Protein AF-A0A5M8ALA0-F1 (afdb_monomer_lite)

Sequence (100 aa):
MEKPVISPRRFVEMVNARLPSHPLYREGMHVYAVPRDAERPRSLVCVGPKGTVGVCTAIETIVRNEFDVEPDIPREWHHDIPPCAPNIRRAHLPAQARQS

Organism: NCBI:txid2608999

Secondary structure (DSSP, 8-state):
-PPPEE-HHHHHHHHHHHGGGSTT--TT-EEEEESTT-SS--EEEEESSTTHHHHHHHHHHHHHHH-EESSPPP--EEE---S-----------------

Structure (mmCIF, N/CA/C/O backbone):
data_AF-A0A5M8ALA0-F1
#
_entry.id   AF-A0A5M8ALA0-F1
#
loop_
_atom_site.group_PDB
_atom_site.id
_atom_site.type_symbol
_atom_site.label_atom_id
_atom_site.label_alt_id
_atom_site.label_comp_id
_atom_site.label_asym_id
_atom_site.label_entity_id
_atom_site.label_seq_id
_atom_site.pdbx_PDB_ins_code
_atom_site.Cartn_x
_atom_site.Cartn_y
_atom_site.Cartn_z
_atom_site.occupancy
_atom_site.B_iso_or_equiv
_atom_site.auth_seq_id
_atom_site.auth_comp_id
_atom_site.auth_asym_id
_atom_site.auth_atom_id
_atom_site.pdbx_PDB_model_num
ATOM 1 N N . MET A 1 1 ? -22.689 3.351 2.554 1.00 60.53 1 MET A N 1
ATOM 2 C CA . MET A 1 1 ? -22.231 2.078 3.144 1.00 60.53 1 MET A CA 1
ATOM 3 C C . MET A 1 1 ? -21.076 2.408 4.057 1.00 60.53 1 MET A C 1
ATOM 5 O O . MET A 1 1 ? -20.216 3.176 3.643 1.00 60.53 1 MET A O 1
ATOM 9 N N . GLU A 1 2 ? -21.110 1.909 5.286 1.00 80.06 2 GLU A N 1
ATOM 10 C CA . GLU A 1 2 ? -19.968 1.985 6.197 1.00 80.06 2 GLU A CA 1
ATOM 11 C C . GLU A 1 2 ? -18.843 1.118 5.623 1.00 80.06 2 GLU A C 1
ATOM 13 O O . GLU A 1 2 ? -19.110 0.017 5.128 1.00 80.06 2 GLU A O 1
ATOM 18 N N . LYS A 1 3 ? -17.614 1.640 5.582 1.00 86.62 3 LYS A N 1
ATOM 19 C CA . LYS A 1 3 ? -16.482 0.853 5.098 1.00 86.62 3 LYS A CA 1
ATOM 20 C C . LYS A 1 3 ? -16.086 -0.139 6.192 1.00 86.62 3 LYS A C 1
ATOM 22 O O . LYS A 1 3 ? -16.029 0.247 7.357 1.00 86.62 3 LYS A O 1
ATOM 27 N N . PRO A 1 4 ? -15.793 -1.400 5.850 1.00 91.38 4 PRO A N 1
ATOM 28 C CA . PRO A 1 4 ? -15.253 -2.343 6.818 1.00 91.38 4 PRO A CA 1
ATOM 29 C C . PRO A 1 4 ? -13.938 -1.820 7.413 1.00 91.38 4 PRO A C 1
ATOM 31 O O . PRO A 1 4 ? -13.008 -1.474 6.679 1.00 91.38 4 PRO A O 1
ATOM 34 N N . VAL A 1 5 ? -13.871 -1.790 8.746 1.00 92.06 5 VAL A N 1
ATOM 35 C CA . VAL A 1 5 ? -12.670 -1.404 9.495 1.00 92.06 5 VAL A CA 1
ATOM 36 C C . VAL A 1 5 ? -11.710 -2.589 9.570 1.00 92.06 5 VAL A C 1
ATOM 38 O O . VAL A 1 5 ? -12.102 -3.705 9.920 1.00 92.06 5 VAL A O 1
ATOM 41 N N . ILE A 1 6 ? -10.442 -2.357 9.239 1.00 93.19 6 ILE A N 1
ATOM 42 C CA . ILE A 1 6 ? -9.378 -3.361 9.258 1.00 93.19 6 ILE A CA 1
ATOM 43 C C . ILE A 1 6 ? -8.181 -2.890 10.079 1.00 93.19 6 ILE A C 1
ATOM 45 O O . ILE A 1 6 ? -7.889 -1.700 10.187 1.00 93.19 6 ILE A O 1
ATOM 49 N N . SER A 1 7 ? -7.444 -3.854 10.630 1.00 90.94 7 SER A N 1
ATOM 50 C CA . SER A 1 7 ? -6.206 -3.568 11.351 1.00 90.94 7 SER A CA 1
ATOM 51 C C . SER A 1 7 ? -5.078 -3.149 10.396 1.00 90.94 7 SER A C 1
ATOM 53 O O . SER A 1 7 ? -5.071 -3.553 9.227 1.00 90.94 7 SER A O 1
ATOM 55 N N . PRO A 1 8 ? -4.053 -2.425 10.882 1.00 90.06 8 PRO A N 1
ATOM 56 C CA . PRO A 1 8 ? -2.886 -2.048 10.087 1.00 90.06 8 PRO A CA 1
ATOM 57 C C . PRO A 1 8 ? -2.181 -3.233 9.425 1.00 90.06 8 PRO A C 1
ATOM 59 O O . PRO A 1 8 ? -1.769 -3.168 8.267 1.00 90.06 8 PRO A O 1
ATOM 62 N N . ARG A 1 9 ? -2.085 -4.355 10.144 1.00 89.06 9 ARG A N 1
ATOM 63 C CA . ARG A 1 9 ? -1.525 -5.597 9.608 1.00 89.06 9 ARG A CA 1
ATOM 64 C C . ARG A 1 9 ? -2.349 -6.101 8.428 1.00 89.06 9 ARG A C 1
ATOM 66 O O . ARG A 1 9 ? -1.787 -6.417 7.382 1.00 89.06 9 ARG A O 1
ATOM 73 N N . ARG A 1 10 ? -3.678 -6.124 8.573 1.00 91.19 10 ARG A N 1
ATOM 74 C CA . ARG A 1 10 ? -4.573 -6.566 7.505 1.00 91.19 10 ARG A CA 1
ATOM 75 C C . ARG A 1 10 ? -4.509 -5.637 6.298 1.00 91.19 10 ARG A C 1
ATOM 77 O O . ARG A 1 10 ? -4.497 -6.107 5.166 1.00 91.19 10 ARG A O 1
ATOM 84 N N . PHE A 1 11 ? -4.396 -4.335 6.535 1.00 91.44 11 PHE A N 1
ATOM 85 C CA . PHE A 1 11 ? -4.193 -3.347 5.485 1.00 91.44 11 PHE A CA 1
ATOM 86 C C . PHE A 1 11 ? -2.941 -3.651 4.646 1.00 91.44 11 PHE A C 1
ATOM 88 O O . PHE A 1 11 ? -3.029 -3.739 3.421 1.00 91.44 11 PHE A O 1
ATOM 95 N N . VAL A 1 12 ? -1.796 -3.902 5.290 1.00 90.75 12 VAL A N 1
ATOM 96 C CA . VAL A 1 12 ? -0.548 -4.273 4.601 1.00 90.75 12 VAL A CA 1
ATOM 97 C C . VAL A 1 12 ? -0.706 -5.569 3.800 1.00 90.75 12 VAL A C 1
ATOM 99 O O . VAL A 1 12 ? -0.246 -5.639 2.659 1.00 90.75 12 VAL A O 1
ATOM 102 N N . GLU A 1 13 ? -1.369 -6.587 4.351 1.00 92.31 13 GLU A N 1
ATOM 103 C CA . GLU A 1 13 ? -1.647 -7.839 3.630 1.00 92.31 13 GLU A CA 1
ATOM 104 C C . GLU A 1 13 ? -2.470 -7.590 2.361 1.00 92.31 13 GLU A C 1
ATOM 106 O O . GLU A 1 13 ? -2.148 -8.118 1.298 1.00 92.31 13 GLU A O 1
ATOM 111 N N . MET A 1 14 ? -3.503 -6.750 2.448 1.00 93.50 14 MET A N 1
ATOM 112 C CA . MET A 1 14 ? -4.369 -6.427 1.314 1.00 93.50 14 MET A CA 1
ATOM 113 C C . MET A 1 14 ? -3.649 -5.628 0.231 1.00 93.50 14 MET A C 1
ATOM 115 O O . MET A 1 14 ? -3.829 -5.912 -0.954 1.00 93.50 14 MET A O 1
ATOM 119 N N . VAL A 1 15 ? -2.810 -4.665 0.620 1.00 92.12 15 VAL A N 1
ATOM 120 C CA . VAL A 1 15 ? -1.961 -3.930 -0.325 1.00 92.12 15 VAL A CA 1
ATOM 121 C C . VAL A 1 15 ? -1.039 -4.905 -1.057 1.00 92.12 15 VAL A C 1
ATOM 123 O O . VAL A 1 15 ? -1.034 -4.928 -2.286 1.00 92.12 15 VAL A O 1
ATOM 126 N N . ASN A 1 16 ? -0.327 -5.772 -0.331 1.00 92.44 16 ASN A N 1
ATOM 127 C CA . ASN A 1 16 ? 0.576 -6.751 -0.942 1.00 92.44 16 ASN A CA 1
ATOM 128 C C . ASN A 1 16 ? -0.140 -7.766 -1.836 1.00 92.44 16 ASN A C 1
ATOM 130 O O . ASN A 1 16 ? 0.383 -8.110 -2.890 1.00 92.44 16 ASN A O 1
ATOM 134 N N . ALA A 1 17 ? -1.339 -8.213 -1.463 1.00 93.44 17 ALA A N 1
ATOM 135 C CA . ALA A 1 17 ? -2.131 -9.123 -2.287 1.00 93.44 17 ALA A CA 1
ATOM 136 C C . ALA A 1 17 ? -2.568 -8.485 -3.618 1.00 93.44 17 ALA A C 1
ATOM 138 O O . ALA A 1 17 ? -2.725 -9.183 -4.618 1.00 93.44 17 ALA A O 1
ATOM 139 N N . ARG A 1 18 ? -2.754 -7.160 -3.643 1.00 92.69 18 ARG A N 1
ATOM 140 C CA . ARG A 1 18 ? -3.201 -6.407 -4.825 1.00 92.69 18 ARG A CA 1
ATOM 141 C C . ARG A 1 18 ? -2.054 -5.865 -5.674 1.00 92.69 18 ARG A C 1
ATOM 143 O O . ARG A 1 18 ? -2.262 -5.627 -6.861 1.00 92.69 18 ARG A O 1
ATOM 150 N N . LEU A 1 19 ? -0.855 -5.710 -5.108 1.00 89.94 19 LEU A N 1
ATOM 151 C CA . LEU A 1 19 ? 0.337 -5.254 -5.831 1.00 89.94 19 LEU A CA 1
ATOM 152 C C . LEU A 1 19 ? 0.570 -6.017 -7.151 1.00 89.94 19 LEU A C 1
ATOM 154 O O . LEU A 1 19 ? 0.712 -5.337 -8.166 1.00 89.94 19 LEU A O 1
ATOM 158 N N . PRO A 1 20 ? 0.525 -7.367 -7.204 1.00 90.44 20 PRO A N 1
ATOM 159 C CA . PRO A 1 20 ? 0.741 -8.126 -8.440 1.00 90.44 20 PRO A CA 1
ATOM 160 C C . PRO A 1 20 ? -0.266 -7.845 -9.558 1.00 90.44 20 PRO A C 1
ATOM 162 O O . PRO A 1 20 ? 0.013 -8.131 -10.717 1.00 90.44 20 PRO A O 1
ATOM 165 N N . SER A 1 21 ? -1.438 -7.295 -9.228 1.00 89.81 21 SER A N 1
ATOM 166 C CA . SER A 1 21 ? -2.460 -6.939 -10.219 1.00 89.81 21 SER A CA 1
ATOM 167 C C . SER A 1 21 ? -2.183 -5.595 -10.903 1.00 89.81 21 SER A C 1
ATOM 169 O O . SER A 1 21 ? -2.844 -5.258 -11.884 1.00 89.81 21 SER A O 1
ATOM 171 N N . HIS A 1 22 ? -1.236 -4.799 -10.396 1.00 88.81 22 HIS A N 1
ATOM 172 C CA . HIS A 1 22 ? -0.920 -3.497 -10.970 1.00 88.81 22 HIS A CA 1
ATOM 173 C C . HIS A 1 22 ? -0.068 -3.647 -12.250 1.00 88.81 22 HIS A C 1
ATOM 175 O O . HIS A 1 22 ? 0.944 -4.344 -12.214 1.00 88.81 22 HIS A O 1
ATOM 181 N N . PRO A 1 23 ? -0.362 -2.934 -13.358 1.00 87.50 23 PRO A N 1
ATOM 182 C CA . PRO A 1 23 ? 0.373 -3.075 -14.628 1.00 87.50 23 PRO A CA 1
ATOM 183 C C . PRO A 1 23 ? 1.880 -2.791 -14.547 1.00 87.50 23 PRO A C 1
ATOM 185 O O . PRO A 1 23 ? 2.661 -3.281 -15.354 1.00 87.50 23 PRO A O 1
ATOM 188 N N . LEU A 1 24 ? 2.285 -1.966 -13.579 1.00 87.31 24 LEU A N 1
ATOM 189 C CA . LEU A 1 24 ? 3.685 -1.597 -13.327 1.00 87.31 24 LEU A CA 1
ATOM 190 C C . LEU A 1 24 ? 4.348 -2.427 -12.217 1.00 87.31 24 LEU A C 1
ATOM 192 O O . LEU A 1 24 ? 5.448 -2.088 -11.778 1.00 87.31 24 LEU A O 1
ATOM 196 N N . TYR A 1 25 ? 3.681 -3.475 -11.732 1.00 88.00 25 TYR A N 1
ATOM 197 C CA . TYR A 1 25 ? 4.259 -4.382 -10.752 1.00 88.00 25 TYR A CA 1
ATOM 198 C C . TYR A 1 25 ? 5.497 -5.079 -11.317 1.00 88.00 25 TYR A C 1
ATOM 200 O O . TYR A 1 25 ? 5.536 -5.486 -12.479 1.00 88.00 25 TYR A O 1
ATOM 208 N N . ARG A 1 26 ? 6.522 -5.233 -10.479 1.00 85.88 26 ARG A N 1
ATOM 209 C CA . ARG A 1 26 ? 7.707 -6.039 -10.781 1.00 85.88 26 ARG A CA 1
ATOM 210 C C . ARG A 1 26 ? 7.972 -6.964 -9.608 1.00 85.88 26 ARG A C 1
ATOM 212 O O . ARG A 1 26 ? 7.730 -6.601 -8.457 1.00 85.88 26 ARG A O 1
ATOM 219 N N . GLU A 1 27 ? 8.489 -8.145 -9.914 1.00 84.50 27 GLU A N 1
ATOM 220 C CA . GLU A 1 27 ? 8.840 -9.133 -8.899 1.00 84.50 27 GLU A CA 1
ATOM 221 C C . GLU A 1 27 ? 9.784 -8.526 -7.843 1.00 84.50 27 GLU A C 1
ATOM 223 O O . GLU A 1 27 ? 10.690 -7.752 -8.166 1.00 84.50 27 GLU A O 1
ATOM 228 N N . GLY A 1 28 ? 9.517 -8.826 -6.569 1.00 84.69 28 GLY A N 1
ATOM 229 C CA . GLY A 1 28 ? 10.224 -8.258 -5.415 1.00 84.69 28 GLY A CA 1
ATOM 230 C C . GLY A 1 28 ? 9.589 -6.994 -4.821 1.00 84.69 28 GLY A C 1
ATOM 231 O O . GLY A 1 28 ? 9.973 -6.593 -3.719 1.00 84.69 28 GLY A O 1
ATOM 232 N N . MET A 1 29 ? 8.595 -6.393 -5.490 1.00 89.25 29 MET A N 1
ATOM 233 C CA . MET A 1 29 ? 7.828 -5.285 -4.918 1.00 89.25 29 MET A CA 1
ATOM 234 C C . MET A 1 29 ? 6.949 -5.759 -3.757 1.00 89.25 29 MET A C 1
ATOM 236 O O . MET A 1 29 ? 6.121 -6.655 -3.933 1.00 89.25 29 MET A O 1
ATOM 240 N N . HIS A 1 30 ? 7.098 -5.132 -2.593 1.00 89.88 30 HIS A N 1
ATOM 241 C CA . HIS A 1 30 ? 6.247 -5.383 -1.431 1.00 89.88 30 HIS A CA 1
ATOM 242 C C . HIS A 1 30 ? 6.199 -4.175 -0.490 1.00 89.88 30 HIS A C 1
ATOM 244 O O . HIS A 1 30 ? 7.055 -3.289 -0.533 1.00 89.88 30 HIS A O 1
ATOM 250 N N . VAL A 1 31 ? 5.187 -4.146 0.373 1.00 90.19 31 VAL A N 1
ATOM 251 C CA . VAL A 1 31 ? 4.973 -3.105 1.384 1.00 90.19 31 VAL A CA 1
ATOM 252 C C . VAL A 1 31 ? 5.053 -3.713 2.777 1.00 90.19 31 VAL A C 1
ATOM 254 O O . VAL A 1 31 ? 4.555 -4.814 3.009 1.00 90.19 31 VAL A O 1
ATOM 257 N N . TYR A 1 32 ? 5.634 -2.996 3.730 1.00 89.56 32 TYR A N 1
ATOM 258 C CA . TYR A 1 32 ? 5.508 -3.330 5.146 1.00 89.56 32 TYR A CA 1
ATOM 259 C C . TYR A 1 32 ? 5.312 -2.086 6.001 1.00 89.56 32 TYR A C 1
ATOM 261 O O . TYR A 1 32 ? 5.716 -0.986 5.634 1.00 89.56 32 TYR A O 1
ATOM 269 N N . ALA A 1 33 ? 4.692 -2.274 7.159 1.00 88.00 33 ALA A N 1
ATOM 270 C CA . ALA A 1 33 ? 4.569 -1.233 8.162 1.00 88.00 33 ALA A CA 1
ATOM 271 C C . ALA A 1 33 ? 5.793 -1.222 9.087 1.00 88.00 33 ALA A C 1
ATOM 273 O O . ALA A 1 33 ? 6.404 -2.265 9.335 1.00 88.00 33 ALA A O 1
ATOM 274 N N . VAL A 1 34 ? 6.152 -0.047 9.603 1.00 83.56 34 VAL A N 1
ATOM 275 C CA . VAL A 1 34 ? 7.220 0.116 10.595 1.00 83.56 34 VAL A CA 1
ATOM 276 C C . VAL A 1 34 ? 6.643 0.745 11.864 1.00 83.56 34 VAL A C 1
ATOM 278 O O . VAL A 1 34 ? 6.083 1.844 11.798 1.00 83.56 34 VAL A O 1
ATOM 281 N N . PRO A 1 35 ? 6.796 0.094 13.032 1.00 82.44 35 PRO A N 1
ATOM 282 C CA . PRO A 1 35 ? 7.342 -1.259 13.241 1.00 82.44 35 PRO A CA 1
ATOM 283 C C . PRO A 1 35 ? 6.420 -2.365 12.684 1.00 82.44 35 PRO A C 1
ATOM 285 O O . PRO A 1 35 ? 5.204 -2.193 12.685 1.00 82.44 35 PRO A O 1
ATOM 288 N N . ARG A 1 36 ? 6.988 -3.503 12.242 1.00 69.31 36 ARG A N 1
ATOM 289 C CA . ARG A 1 36 ? 6.242 -4.593 11.563 1.00 69.31 36 ARG A CA 1
ATOM 290 C C . ARG A 1 36 ? 5.162 -5.255 12.424 1.00 69.31 36 ARG A C 1
ATOM 292 O O . ARG A 1 36 ? 4.135 -5.649 11.883 1.00 69.31 36 ARG A O 1
ATOM 299 N N . ASP A 1 37 ? 5.377 -5.314 13.735 1.00 71.94 37 ASP A N 1
ATOM 300 C CA . ASP A 1 37 ? 4.485 -5.981 14.695 1.00 71.94 37 ASP A CA 1
ATOM 301 C C . ASP A 1 37 ? 3.875 -5.005 15.713 1.00 71.94 37 ASP A C 1
ATOM 303 O O . ASP A 1 37 ? 3.375 -5.410 16.760 1.00 71.94 37 ASP A O 1
ATOM 307 N N . ALA A 1 38 ? 3.932 -3.700 15.434 1.00 74.31 38 ALA A N 1
ATOM 308 C CA . ALA A 1 38 ? 3.291 -2.716 16.293 1.00 74.31 38 ALA A CA 1
ATOM 309 C C . ALA A 1 38 ? 1.781 -2.681 16.040 1.00 74.31 38 ALA A C 1
ATOM 311 O O . ALA A 1 38 ? 1.338 -2.614 14.895 1.00 74.31 38 ALA A O 1
ATOM 312 N N . GLU A 1 39 ? 0.997 -2.605 17.117 1.00 71.75 39 GLU A N 1
ATOM 313 C CA . GLU A 1 39 ? -0.446 -2.332 17.035 1.00 71.75 39 GLU A CA 1
ATOM 314 C C . GLU A 1 39 ? -0.733 -0.988 16.354 1.00 71.75 39 GLU A C 1
ATOM 316 O O . GLU A 1 39 ? -1.739 -0.834 15.667 1.00 71.75 39 GLU A O 1
ATOM 321 N N . ARG A 1 40 ? 0.184 -0.024 16.506 1.00 79.44 40 ARG A N 1
ATOM 322 C CA . ARG A 1 40 ? 0.112 1.302 15.892 1.00 79.44 40 ARG A CA 1
ATOM 323 C C . ARG A 1 40 ? 1.390 1.604 15.109 1.00 79.44 40 ARG A C 1
ATOM 325 O O . ARG A 1 40 ? 2.313 2.218 15.660 1.00 79.44 40 ARG A O 1
ATOM 332 N N . PRO A 1 41 ? 1.491 1.145 13.852 1.00 81.56 41 PRO A N 1
ATOM 333 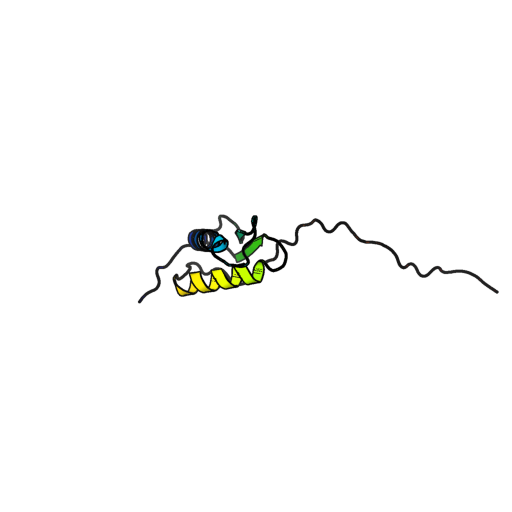C CA . PRO A 1 41 ? 2.640 1.465 13.029 1.00 81.56 41 PRO A CA 1
ATOM 334 C C . PRO A 1 41 ? 2.659 2.954 12.691 1.00 81.56 41 PRO A C 1
ATOM 336 O O . PRO A 1 41 ? 1.623 3.610 12.600 1.00 81.56 41 PRO A O 1
ATOM 339 N N . ARG A 1 42 ? 3.867 3.488 12.532 1.00 81.50 42 ARG A N 1
ATOM 340 C CA . ARG A 1 42 ? 4.096 4.922 12.325 1.00 81.50 42 ARG A CA 1
ATOM 341 C C . ARG A 1 42 ? 4.266 5.283 10.859 1.00 81.50 42 ARG A C 1
ATOM 343 O O . ARG A 1 42 ? 3.954 6.406 10.494 1.00 81.50 42 ARG A O 1
ATOM 350 N N . SER A 1 43 ? 4.726 4.341 10.043 1.00 82.44 43 SER A N 1
ATOM 351 C CA . SER A 1 43 ? 5.007 4.588 8.632 1.00 82.44 43 SER A CA 1
ATOM 352 C C . SER A 1 43 ? 4.828 3.326 7.798 1.00 82.44 43 SER A C 1
ATOM 354 O O . SER A 1 43 ? 4.893 2.206 8.320 1.00 82.44 43 SER A O 1
ATOM 356 N N . LEU A 1 44 ? 4.666 3.510 6.488 1.00 85.50 44 LEU A N 1
ATOM 357 C CA . LEU A 1 44 ? 4.718 2.438 5.499 1.00 85.50 44 LEU A CA 1
ATOM 358 C C . LEU A 1 44 ? 6.013 2.538 4.692 1.00 85.50 44 LEU A C 1
ATOM 360 O O . LEU A 1 44 ? 6.484 3.624 4.354 1.00 85.50 44 LEU A O 1
ATOM 364 N N . VAL A 1 45 ? 6.584 1.383 4.373 1.00 86.69 45 VAL A N 1
ATOM 365 C CA . VAL A 1 45 ? 7.789 1.263 3.558 1.00 86.69 45 VAL A CA 1
ATOM 366 C C . VAL A 1 45 ? 7.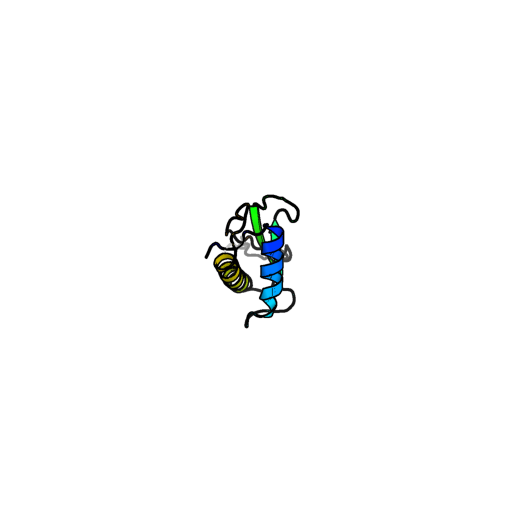462 0.465 2.310 1.00 86.69 45 VAL A C 1
ATOM 368 O O . VAL A 1 45 ? 6.908 -0.632 2.395 1.00 86.69 45 VAL A O 1
ATOM 371 N N . CYS A 1 46 ? 7.837 1.016 1.158 1.00 87.19 46 CYS A N 1
ATOM 372 C CA . CYS A 1 46 ? 7.844 0.300 -0.111 1.00 87.19 46 CYS A CA 1
ATOM 373 C C . CYS A 1 46 ? 9.234 -0.237 -0.395 1.00 87.19 46 CYS A C 1
ATOM 375 O O . CYS A 1 46 ? 10.202 0.523 -0.442 1.00 87.19 46 CYS A O 1
ATOM 377 N N . VAL A 1 47 ? 9.307 -1.523 -0.701 1.00 87.25 47 VAL A N 1
ATOM 378 C CA . VAL A 1 47 ? 10.514 -2.158 -1.217 1.00 87.25 47 VAL A CA 1
ATOM 379 C C . VAL A 1 47 ? 10.293 -2.496 -2.671 1.00 87.25 47 VAL A C 1
ATOM 381 O O . VAL A 1 47 ? 9.271 -3.076 -3.024 1.00 87.25 47 VAL A O 1
ATOM 384 N N . GLY A 1 48 ? 11.257 -2.144 -3.513 1.00 84.75 48 GLY A N 1
ATOM 385 C CA . GLY A 1 48 ? 11.235 -2.486 -4.924 1.00 84.75 48 GLY A CA 1
ATOM 386 C C . GLY A 1 48 ? 12.132 -1.578 -5.763 1.00 84.75 48 GLY A C 1
ATOM 387 O O . GLY A 1 48 ? 12.813 -0.693 -5.239 1.00 84.75 48 GLY A O 1
ATOM 388 N N . PRO A 1 49 ? 12.147 -1.779 -7.089 1.00 80.19 49 PRO A N 1
ATOM 389 C CA . PRO A 1 49 ? 12.913 -0.949 -8.012 1.00 80.19 49 PRO A CA 1
ATOM 390 C C . PRO A 1 49 ? 12.380 0.495 -8.068 1.00 80.19 49 PRO A C 1
ATOM 392 O O . PRO A 1 49 ? 11.300 0.814 -7.561 1.00 80.19 49 PRO A O 1
ATOM 395 N N . LYS A 1 50 ? 13.130 1.394 -8.718 1.00 78.75 50 LYS A N 1
ATOM 396 C CA . LYS A 1 50 ? 12.716 2.798 -8.901 1.00 78.75 50 LYS A CA 1
ATOM 397 C C . LYS A 1 50 ? 11.295 2.884 -9.478 1.00 78.75 50 LYS A C 1
ATOM 399 O O . LYS A 1 50 ? 10.971 2.175 -10.425 1.00 78.75 50 LYS A O 1
ATOM 404 N N . GLY A 1 51 ? 10.472 3.763 -8.903 1.00 76.88 51 GLY A N 1
ATOM 405 C CA . GLY A 1 51 ? 9.066 3.947 -9.287 1.00 76.88 51 GLY A CA 1
ATOM 406 C C . GLY A 1 51 ? 8.053 3.135 -8.468 1.00 76.88 51 GLY A C 1
ATOM 407 O O . GLY A 1 51 ? 6.859 3.386 -8.590 1.00 76.88 51 GLY A O 1
ATOM 408 N N . THR A 1 52 ? 8.505 2.236 -7.582 1.00 84.50 52 THR A N 1
ATOM 409 C CA . THR A 1 52 ? 7.621 1.415 -6.723 1.00 84.50 52 THR A CA 1
ATOM 410 C C . THR A 1 52 ? 6.675 2.252 -5.862 1.00 84.50 52 THR A C 1
ATOM 412 O O . THR A 1 52 ? 5.527 1.867 -5.682 1.00 84.50 52 THR A O 1
ATOM 415 N N . VAL A 1 53 ? 7.108 3.420 -5.375 1.00 84.44 53 VAL A N 1
ATOM 416 C CA . VAL A 1 53 ? 6.273 4.274 -4.512 1.00 84.44 53 VAL A CA 1
ATOM 417 C C . VAL A 1 53 ? 4.978 4.687 -5.201 1.00 84.44 53 VAL A C 1
ATOM 419 O O . VAL A 1 53 ? 3.922 4.571 -4.597 1.00 84.44 53 VAL A O 1
ATOM 422 N N . GLY A 1 54 ? 5.020 5.060 -6.485 1.00 86.38 54 GLY A N 1
ATOM 423 C CA . GLY A 1 54 ? 3.800 5.412 -7.219 1.00 86.38 54 GLY A CA 1
ATOM 424 C C . GLY A 1 54 ? 2.814 4.244 -7.313 1.00 86.38 54 GLY A C 1
ATOM 425 O O . GLY A 1 54 ? 1.611 4.433 -7.149 1.00 86.38 54 GLY A O 1
ATOM 426 N N . VAL A 1 55 ? 3.332 3.025 -7.500 1.00 88.12 55 VAL A N 1
ATOM 427 C CA . VAL A 1 55 ? 2.528 1.794 -7.515 1.00 88.12 55 VAL A CA 1
ATOM 428 C C . VAL A 1 55 ? 1.918 1.529 -6.139 1.00 88.12 55 VAL A C 1
ATOM 430 O O . VAL A 1 55 ? 0.714 1.307 -6.031 1.00 88.12 55 VAL A O 1
ATOM 433 N N . CYS A 1 56 ? 2.723 1.609 -5.078 1.00 88.00 56 CYS A N 1
ATOM 434 C CA . CYS A 1 56 ? 2.246 1.449 -3.711 1.00 88.00 56 CYS A CA 1
ATOM 435 C C . CYS A 1 56 ? 1.161 2.469 -3.354 1.00 88.00 56 CYS A C 1
ATOM 437 O O . CYS A 1 56 ? 0.133 2.080 -2.817 1.00 88.00 56 CYS A O 1
ATOM 439 N N . THR A 1 57 ? 1.363 3.753 -3.668 1.00 89.19 57 THR A N 1
ATOM 440 C CA . THR A 1 57 ? 0.409 4.833 -3.374 1.00 89.19 57 THR A CA 1
ATOM 441 C C . THR A 1 57 ? -0.917 4.630 -4.109 1.00 89.19 57 THR A C 1
ATOM 443 O O . THR A 1 57 ? -1.985 4.869 -3.540 1.00 89.19 57 THR A O 1
ATOM 446 N N . ALA A 1 58 ? -0.878 4.154 -5.358 1.00 90.88 58 ALA A N 1
ATOM 447 C CA . ALA A 1 58 ? -2.087 3.839 -6.113 1.00 90.88 58 ALA A CA 1
ATOM 448 C C . ALA A 1 58 ? -2.887 2.709 -5.445 1.00 90.88 58 ALA A C 1
ATOM 450 O O . ALA A 1 58 ? -4.080 2.866 -5.181 1.00 90.88 58 ALA A O 1
ATOM 451 N N . ILE A 1 59 ? -2.226 1.599 -5.102 1.00 91.62 59 ILE A N 1
ATOM 452 C CA . ILE A 1 59 ? -2.877 0.469 -4.427 1.00 91.62 59 ILE A CA 1
ATOM 453 C C . ILE A 1 59 ? -3.347 0.849 -3.015 1.00 91.62 59 ILE A C 1
ATOM 455 O O . ILE A 1 59 ? -4.455 0.483 -2.625 1.00 91.62 59 ILE A O 1
ATOM 459 N N . GLU A 1 60 ? -2.560 1.628 -2.272 1.00 91.81 60 GLU A N 1
ATOM 460 C CA . GLU A 1 60 ? -2.925 2.176 -0.960 1.00 91.81 60 GLU A CA 1
ATOM 461 C C . GLU A 1 60 ? -4.234 2.965 -1.041 1.00 91.81 60 GLU A C 1
ATOM 463 O O . GLU A 1 60 ? -5.144 2.743 -0.243 1.00 91.81 60 GLU A O 1
ATOM 468 N N . THR A 1 61 ? -4.360 3.841 -2.040 1.00 90.81 61 THR A N 1
ATOM 469 C CA . THR A 1 61 ? -5.560 4.658 -2.251 1.00 90.81 61 THR A CA 1
ATOM 470 C C . THR A 1 61 ? -6.787 3.793 -2.526 1.00 90.81 61 THR A C 1
ATOM 472 O O . THR A 1 61 ? -7.850 4.054 -1.969 1.00 90.81 61 THR A O 1
ATOM 475 N N . ILE A 1 62 ? -6.642 2.737 -3.333 1.00 91.69 62 ILE A N 1
ATOM 476 C CA . ILE A 1 62 ? -7.728 1.792 -3.625 1.00 91.69 62 ILE A CA 1
ATOM 477 C C . ILE A 1 62 ? -8.175 1.083 -2.338 1.00 91.69 62 ILE A C 1
ATOM 479 O O . ILE A 1 62 ? -9.361 1.085 -2.017 1.00 91.69 62 ILE A O 1
ATOM 483 N N . VAL A 1 63 ? -7.234 0.538 -1.557 1.00 91.31 63 VAL A N 1
ATOM 484 C CA . VAL A 1 63 ? -7.562 -0.159 -0.301 1.00 91.31 63 VAL A CA 1
ATOM 485 C C . VAL A 1 63 ? -8.203 0.800 0.709 1.00 91.31 63 VAL A C 1
ATOM 487 O O . VAL A 1 63 ? -9.220 0.448 1.290 1.00 91.31 63 VAL A O 1
ATOM 490 N N . ARG A 1 64 ? -7.701 2.032 0.873 1.00 89.25 64 ARG A N 1
ATOM 491 C CA . ARG A 1 64 ? -8.314 3.048 1.758 1.00 89.25 64 ARG A CA 1
ATOM 492 C C . ARG A 1 64 ? -9.670 3.566 1.262 1.00 89.25 64 ARG A C 1
ATOM 494 O O . ARG A 1 64 ? -10.459 4.135 2.021 1.00 89.25 64 ARG A O 1
ATOM 501 N N . ASN A 1 65 ? -9.958 3.426 -0.030 1.00 91.12 65 ASN A N 1
ATOM 502 C CA . ASN A 1 65 ? -11.278 3.740 -0.558 1.00 91.12 65 ASN A CA 1
ATOM 503 C C . ASN A 1 65 ? -12.302 2.655 -0.192 1.00 91.12 65 ASN A C 1
ATOM 505 O O . ASN A 1 65 ? -13.466 2.978 0.023 1.00 91.12 65 ASN A O 1
ATOM 509 N N . GLU A 1 66 ? -11.868 1.401 -0.080 1.00 91.75 66 GLU A N 1
ATOM 510 C CA . GLU A 1 66 ? -12.727 0.261 0.258 1.00 91.75 66 GLU A CA 1
ATOM 511 C C . GLU A 1 66 ? -12.800 -0.038 1.765 1.00 91.75 66 GLU A C 1
ATOM 513 O O . GLU A 1 66 ? -13.838 -0.499 2.230 1.00 91.75 66 GLU A O 1
ATOM 518 N N . PHE A 1 67 ? -11.738 0.245 2.526 1.00 91.69 67 PHE A N 1
ATOM 519 C CA . PHE A 1 67 ? -11.585 -0.109 3.941 1.00 91.69 67 PHE A CA 1
ATOM 520 C C . PHE A 1 67 ? -11.132 1.095 4.770 1.00 91.69 67 PHE A C 1
ATOM 522 O O . PHE A 1 67 ? -10.324 1.904 4.306 1.00 91.69 67 PHE A O 1
ATOM 529 N N . ASP A 1 68 ? -11.602 1.175 6.013 1.00 90.38 68 ASP A N 1
ATOM 530 C CA . ASP A 1 68 ? -11.056 2.089 7.020 1.00 90.38 68 ASP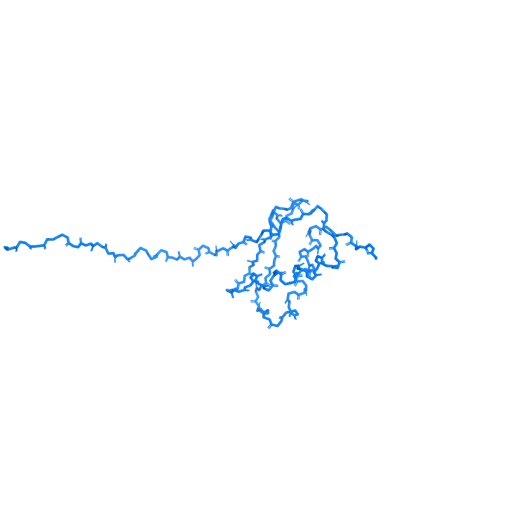 A CA 1
ATOM 531 C C . ASP A 1 68 ? -9.982 1.370 7.846 1.00 90.38 68 ASP A C 1
ATOM 533 O O . ASP A 1 68 ? -10.096 0.176 8.118 1.00 90.38 68 ASP A O 1
ATOM 537 N N . VAL A 1 69 ? -8.901 2.064 8.204 1.00 88.31 69 VAL A N 1
ATOM 538 C CA . VAL A 1 69 ? -7.754 1.459 8.903 1.00 88.31 69 VAL A CA 1
ATOM 539 C C . VAL A 1 69 ? -7.676 2.014 10.314 1.00 88.31 69 VAL A C 1
ATOM 541 O O . VAL A 1 69 ? -7.456 3.211 10.482 1.00 88.31 69 VAL A O 1
ATOM 544 N N . GLU A 1 70 ? -7.806 1.146 11.318 1.00 86.50 70 GLU A N 1
ATOM 545 C CA . GLU A 1 70 ? -7.725 1.541 12.726 1.00 86.50 70 GLU A CA 1
ATOM 546 C C . GLU A 1 70 ? -6.731 0.678 13.523 1.00 86.50 70 GLU A C 1
ATOM 548 O O . GLU A 1 70 ? -6.861 -0.549 13.546 1.00 86.50 70 GLU A O 1
ATOM 553 N N . PRO A 1 71 ? -5.749 1.298 14.211 1.00 85.06 71 PRO A N 1
ATOM 554 C CA . PRO A 1 71 ? -5.454 2.735 14.206 1.00 85.06 71 PRO A CA 1
ATOM 555 C C . PRO A 1 71 ? -4.918 3.216 12.847 1.00 85.06 71 PRO A C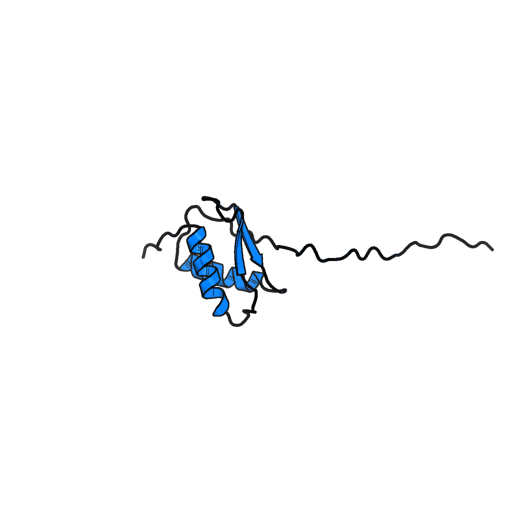 1
ATOM 55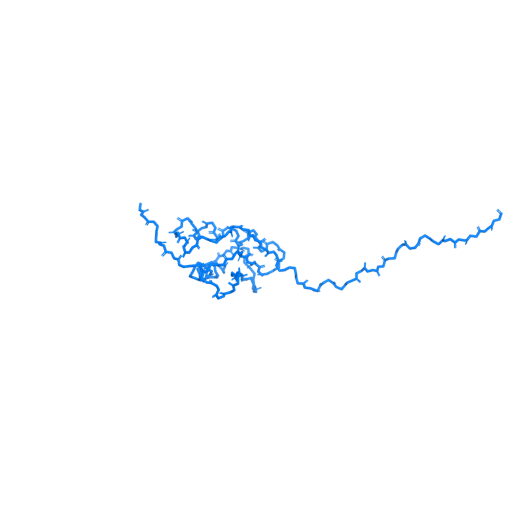7 O O . PRO A 1 71 ? -4.221 2.472 12.158 1.00 85.06 71 PRO A O 1
ATOM 560 N N . ASP A 1 72 ? -5.208 4.470 12.483 1.00 82.06 72 ASP A N 1
ATOM 561 C CA . ASP A 1 72 ? -4.715 5.025 11.218 1.00 82.06 72 ASP A CA 1
ATOM 562 C C . ASP A 1 72 ? -3.181 4.996 11.158 1.00 82.06 72 ASP A C 1
ATOM 564 O O . ASP A 1 72 ? -2.485 5.302 12.135 1.00 82.06 72 ASP A O 1
ATOM 568 N N . ILE A 1 73 ? -2.675 4.615 9.987 1.00 82.06 73 ILE A N 1
ATOM 569 C CA . ILE A 1 73 ? -1.254 4.634 9.656 1.00 82.06 73 ILE A CA 1
ATOM 570 C C . ILE A 1 73 ? -0.998 5.913 8.860 1.00 82.06 73 ILE A C 1
ATOM 572 O O . ILE A 1 73 ? -1.660 6.107 7.836 1.00 82.06 73 ILE A O 1
ATOM 576 N N . PRO A 1 74 ? -0.025 6.752 9.237 1.00 80.31 74 PRO A N 1
ATOM 577 C CA . PRO A 1 74 ? 0.353 7.907 8.436 1.00 80.31 74 PRO A CA 1
ATOM 578 C C . PRO A 1 74 ? 0.648 7.521 6.980 1.00 80.31 74 PRO A C 1
ATOM 580 O O . PRO A 1 74 ? 1.321 6.525 6.712 1.00 80.31 74 PRO A O 1
ATOM 583 N N . ARG A 1 75 ? 0.170 8.330 6.026 1.00 71.25 75 ARG A N 1
ATOM 584 C CA . ARG A 1 75 ? 0.397 8.137 4.575 1.00 71.25 75 ARG A CA 1
ATOM 585 C C . ARG A 1 75 ? 1.818 8.501 4.121 1.00 71.25 75 ARG A C 1
ATOM 587 O O . ARG A 1 75 ? 2.062 8.727 2.937 1.00 71.25 75 ARG A O 1
ATOM 594 N N . GLU A 1 76 ? 2.745 8.621 5.064 1.00 72.56 76 GLU A N 1
ATOM 595 C CA . GLU A 1 76 ? 4.135 8.933 4.779 1.00 72.56 76 GLU A CA 1
ATOM 596 C C . GLU A 1 76 ? 4.868 7.658 4.355 1.00 72.56 76 GLU A C 1
ATOM 598 O O . GLU A 1 76 ? 4.975 6.684 5.108 1.00 72.56 76 GLU A O 1
ATOM 603 N N . TRP A 1 77 ? 5.359 7.673 3.117 1.00 70.25 77 TRP A N 1
ATOM 604 C CA . TRP A 1 77 ? 6.167 6.600 2.560 1.00 70.25 77 TRP A CA 1
ATOM 605 C C . TRP A 1 77 ? 7.635 6.834 2.900 1.00 70.25 77 TRP A C 1
ATOM 607 O O . TRP A 1 77 ? 8.254 7.775 2.402 1.00 70.25 77 TRP A O 1
ATOM 617 N N . HIS A 1 78 ? 8.221 5.943 3.698 1.00 66.50 78 HIS A N 1
ATOM 618 C CA . HIS A 1 78 ? 9.670 5.904 3.855 1.00 66.50 78 HIS A CA 1
ATOM 619 C C . HIS A 1 78 ? 10.263 5.038 2.745 1.00 66.50 78 HIS A C 1
ATOM 621 O O . HIS A 1 78 ? 9.851 3.897 2.528 1.00 66.50 78 HIS A O 1
ATOM 627 N N . HIS A 1 79 ? 11.242 5.584 2.029 1.00 56.25 79 HIS A N 1
ATOM 628 C CA . HIS A 1 79 ? 12.069 4.786 1.138 1.00 56.25 79 HIS A CA 1
ATOM 629 C C . HIS A 1 79 ? 13.062 3.996 1.990 1.00 56.25 79 HIS A C 1
ATOM 631 O O . HIS A 1 79 ? 13.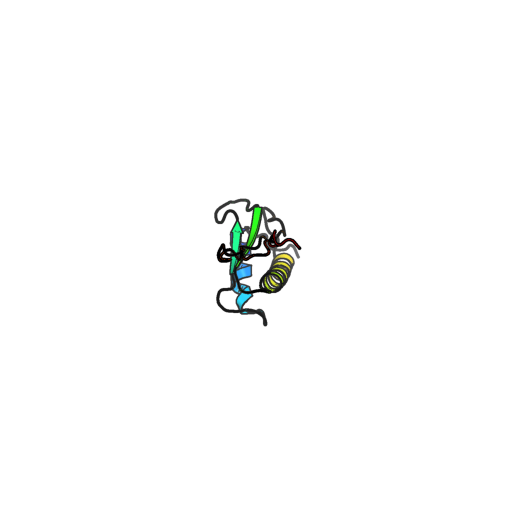892 4.600 2.671 1.00 56.25 79 HIS A O 1
ATOM 637 N N . ASP A 1 80 ? 13.037 2.667 1.897 1.00 50.97 80 ASP A N 1
ATOM 638 C CA . ASP A 1 80 ? 14.233 1.885 2.199 1.00 50.97 80 ASP A CA 1
ATOM 639 C C . ASP A 1 80 ? 15.209 2.178 1.052 1.00 50.97 80 ASP A C 1
ATOM 641 O O . ASP A 1 80 ? 15.157 1.570 -0.018 1.00 50.97 80 ASP A O 1
ATOM 645 N N . ILE A 1 81 ? 16.018 3.234 1.191 1.00 47.59 81 ILE A N 1
ATOM 646 C CA . ILE A 1 81 ? 17.199 3.366 0.342 1.00 47.59 81 ILE A CA 1
ATOM 647 C C . ILE A 1 81 ? 18.075 2.182 0.755 1.00 47.59 81 ILE A C 1
ATOM 649 O O . ILE A 1 81 ? 18.532 2.174 1.900 1.00 47.59 81 ILE A O 1
ATOM 653 N N . PRO A 1 82 ? 18.316 1.181 -0.112 1.00 46.00 82 PRO A N 1
ATOM 654 C CA . PRO A 1 82 ? 19.234 0.118 0.251 1.00 46.00 82 PRO A CA 1
ATOM 655 C C . PRO A 1 82 ? 20.578 0.767 0.616 1.00 46.00 82 PRO A C 1
ATOM 657 O O . PRO A 1 82 ? 21.039 1.635 -0.131 1.00 46.00 82 PRO A O 1
ATOM 660 N N . PRO A 1 83 ? 21.263 0.351 1.698 1.00 45.75 83 PRO A N 1
ATOM 661 C CA . PRO A 1 83 ? 22.591 0.868 2.041 1.00 45.75 83 PRO A CA 1
ATOM 662 C C . PRO A 1 83 ? 23.677 0.559 0.986 1.00 45.75 83 PRO A C 1
ATOM 664 O O . PRO A 1 83 ? 24.853 0.848 1.190 1.00 45.75 83 PRO A O 1
ATOM 667 N N . CYS A 1 84 ? 23.320 0.025 -0.183 1.00 45.41 84 CYS A N 1
ATOM 668 C CA . CYS A 1 84 ? 24.222 -0.203 -1.303 1.00 45.41 84 CYS A CA 1
ATOM 669 C C . CYS A 1 84 ? 24.281 1.003 -2.253 1.00 45.41 84 CYS A C 1
ATOM 671 O O . CYS A 1 84 ? 23.975 0.901 -3.438 1.00 45.41 84 CYS A O 1
ATOM 673 N N . ALA A 1 85 ? 24.757 2.137 -1.747 1.00 43.72 85 ALA A N 1
ATOM 674 C CA . ALA A 1 85 ? 25.570 3.030 -2.560 1.00 43.72 85 ALA A CA 1
ATOM 675 C C . ALA A 1 85 ? 26.996 2.973 -1.993 1.00 43.72 85 ALA A C 1
ATOM 677 O O . ALA A 1 85 ? 27.273 3.621 -0.981 1.00 43.72 85 ALA A O 1
ATOM 678 N N . PRO A 1 86 ? 27.921 2.190 -2.583 1.00 46.72 86 PRO A N 1
ATOM 679 C CA . PRO A 1 86 ? 29.321 2.329 -2.235 1.00 46.72 86 PRO A CA 1
ATOM 680 C C . PRO A 1 86 ? 29.765 3.726 -2.677 1.00 46.72 86 PRO A C 1
ATOM 682 O O . PRO A 1 86 ? 29.839 4.028 -3.862 1.00 46.72 86 PRO A O 1
ATOM 685 N N . ASN A 1 87 ? 29.980 4.592 -1.690 1.00 52.56 87 ASN A N 1
ATOM 686 C CA . ASN A 1 87 ? 30.945 5.686 -1.670 1.00 52.56 87 ASN A CA 1
ATOM 687 C C . ASN A 1 87 ? 31.610 5.996 -3.033 1.00 52.56 87 ASN A C 1
ATOM 689 O O . ASN A 1 87 ? 32.686 5.480 -3.333 1.00 52.56 87 ASN A O 1
ATOM 693 N N . ILE A 1 88 ? 31.057 6.926 -3.821 1.00 55.88 88 ILE A N 1
ATOM 694 C CA . ILE A 1 88 ? 31.891 7.695 -4.758 1.00 55.88 88 ILE A CA 1
ATOM 695 C C . ILE A 1 88 ? 32.364 8.950 -4.022 1.00 55.88 88 ILE A C 1
ATOM 697 O O . ILE A 1 88 ? 31.964 10.075 -4.297 1.00 55.88 88 ILE A O 1
ATOM 701 N N . ARG A 1 89 ? 33.286 8.735 -3.075 1.00 52.38 89 ARG A N 1
ATOM 702 C CA . ARG A 1 89 ? 34.386 9.681 -2.864 1.00 52.38 89 ARG A CA 1
ATOM 703 C C . ARG A 1 89 ? 35.356 9.485 -4.031 1.00 52.38 89 ARG A C 1
ATOM 705 O O . ARG A 1 89 ? 36.251 8.654 -3.953 1.00 52.38 89 ARG A O 1
ATOM 712 N N . ARG A 1 90 ? 35.182 10.236 -5.117 1.00 48.94 90 ARG A N 1
ATOM 713 C CA . ARG A 1 90 ? 36.235 10.511 -6.113 1.00 48.94 90 ARG A CA 1
ATOM 714 C C . ARG A 1 90 ? 36.009 11.936 -6.611 1.00 48.94 90 ARG A C 1
ATOM 716 O O . ARG A 1 90 ? 35.067 12.208 -7.333 1.00 48.94 90 ARG A O 1
ATOM 723 N N . ALA A 1 91 ? 36.679 12.883 -5.968 1.00 52.75 91 ALA A N 1
ATOM 724 C CA . ALA A 1 91 ? 37.958 13.431 -6.420 1.00 52.75 91 ALA A CA 1
ATOM 725 C C . ALA A 1 91 ? 37.727 14.661 -7.305 1.00 52.75 91 ALA A C 1
ATOM 727 O O . ALA A 1 91 ? 37.531 14.541 -8.506 1.00 52.75 91 ALA A O 1
ATOM 728 N N . HIS A 1 92 ? 37.786 15.834 -6.679 1.00 46.81 92 HIS A N 1
ATOM 729 C CA . HIS A 1 92 ? 38.381 17.029 -7.272 1.00 46.81 92 HIS A CA 1
ATOM 730 C C . HIS A 1 92 ? 39.114 17.772 -6.150 1.00 46.81 92 HIS A C 1
ATOM 732 O O . HIS A 1 92 ? 38.601 18.694 -5.525 1.00 46.81 92 HIS A O 1
ATOM 738 N N . LEU A 1 93 ? 40.321 17.287 -5.852 1.00 59.03 93 LEU A N 1
ATOM 739 C CA . LEU A 1 93 ? 41.392 18.138 -5.344 1.00 59.03 93 LEU A CA 1
ATOM 740 C C . LEU A 1 93 ? 41.730 19.126 -6.472 1.00 59.03 93 LEU A C 1
ATOM 742 O O . LEU A 1 93 ? 42.139 18.655 -7.536 1.00 59.03 93 LEU A O 1
ATOM 746 N N . PRO A 1 94 ? 41.611 20.452 -6.306 1.00 48.78 94 PRO A N 1
ATOM 747 C CA . PRO A 1 94 ? 42.398 21.346 -7.132 1.00 48.78 94 PRO A CA 1
ATOM 748 C C . PRO A 1 94 ? 43.855 21.214 -6.679 1.00 48.78 94 PRO A C 1
ATOM 750 O O . PRO A 1 94 ? 44.206 21.503 -5.534 1.00 48.78 94 PRO A O 1
ATOM 753 N N . ALA A 1 95 ? 44.688 20.700 -7.581 1.00 51.44 95 ALA A N 1
ATOM 754 C CA . ALA A 1 95 ? 46.127 20.634 -7.420 1.00 51.44 95 ALA A CA 1
ATOM 755 C C . ALA A 1 95 ? 46.685 22.048 -7.200 1.00 51.44 95 ALA A C 1
ATOM 757 O O . ALA A 1 95 ? 46.702 22.880 -8.105 1.00 51.44 95 ALA A O 1
ATOM 758 N N . GLN A 1 96 ? 47.150 22.317 -5.985 1.00 54.41 96 GLN A N 1
ATOM 759 C CA . GLN A 1 96 ? 48.121 23.373 -5.738 1.00 54.41 96 GLN A CA 1
ATOM 760 C C . GLN A 1 96 ? 49.476 22.909 -6.286 1.00 54.41 96 GLN A C 1
ATOM 762 O O . GLN A 1 96 ? 49.985 21.881 -5.842 1.00 54.41 96 GLN A O 1
ATOM 767 N N . ALA A 1 97 ? 50.018 23.685 -7.232 1.00 51.03 97 ALA A N 1
ATOM 768 C CA . ALA A 1 97 ? 51.437 24.005 -7.450 1.00 51.03 97 ALA A CA 1
ATOM 769 C C . ALA A 1 97 ? 51.867 23.891 -8.922 1.00 51.03 97 ALA A C 1
ATOM 771 O O . ALA A 1 97 ? 52.042 22.791 -9.441 1.00 51.03 97 ALA A O 1
ATOM 772 N N . ARG A 1 98 ? 52.207 25.034 -9.536 1.00 50.12 98 ARG A N 1
ATOM 773 C CA . ARG A 1 98 ? 53.596 25.296 -9.949 1.00 50.12 98 ARG A CA 1
ATOM 774 C C . ARG A 1 98 ? 53.809 26.740 -10.414 1.00 50.12 98 ARG A C 1
ATOM 776 O O . ARG A 1 98 ? 53.039 27.285 -11.190 1.00 50.12 98 ARG A O 1
ATOM 783 N N . GLN A 1 99 ? 54.882 27.300 -9.867 1.00 52.31 99 GLN A N 1
ATOM 784 C CA . GLN A 1 99 ? 55.520 28.584 -10.143 1.00 52.31 99 GLN A CA 1
ATOM 785 C C . GLN A 1 99 ? 55.924 28.740 -11.619 1.00 52.31 99 GLN A C 1
ATOM 787 O O . GLN A 1 99 ? 56.348 27.762 -12.240 1.00 52.31 99 GLN A O 1
ATOM 792 N N . SER A 1 100 ? 55.901 29.976 -12.123 1.00 54.59 100 SER A N 1
ATOM 793 C CA . SER A 1 100 ? 56.964 30.607 -12.929 1.00 54.59 100 SER A CA 1
ATOM 794 C C . SER A 1 100 ? 56.806 32.120 -12.850 1.00 54.59 100 SER A C 1
ATOM 796 O O . SER A 1 100 ? 55.641 32.572 -12.900 1.00 54.59 100 SER A O 1
#

Radius of gyration: 20.54 Å; chains: 1; bounding box: 79×40×32 Å

pLDDT: mean 77.94, std 15.89, range [43.72, 93.5]

Foldseek 3Di:
DDAAEDEPLVLQVQLQVCQVVDPPRDPFWGKAFVVRPDSAGAEMEIDDDPPSLVSSLVSSVVSVVRYHYPPDHDPDYDYPPPPPPPDPPDDDDPDDDDDD